Protein AF-A0A2V1D0U0-F1 (afdb_monomer_lite)

pLDDT: mean 80.45, std 16.73, range [40.0, 95.56]

Organism: NCBI:txid97972

Sequence (57 aa):
YKLGKIGSHRVTMCCLTCEYESTSVAVDMMRSFPLIKLLILVSSNAGAVPRDVGQVH

Foldseek 3Di:
DDWDDDDPDTDDDDDDPDPVCVVVVVVVCCVVCVVDPDDDDDDPPDPDDPDCPPDDD

Secondary structure (DSSP, 8-state):
-EEEEETTEEEEE---S-GGGHHHHHHHHHHH-TT--------SS------------

Structure (mmCIF, N/CA/C/O backbone):
data_AF-A0A2V1D0U0-F1
#
_entry.id   AF-A0A2V1D0U0-F1
#
loop_
_atom_site.group_PDB
_atom_site.id
_atom_site.type_symbol
_atom_site.label_atom_id
_atom_site.label_alt_id
_atom_site.label_comp_id
_atom_site.label_asym_id
_atom_site.label_entity_id
_atom_site.label_seq_id
_atom_site.pdbx_PDB_ins_code
_atom_site.Cartn_x
_atom_site.Cartn_y
_atom_site.Cartn_z
_atom_site.occupancy
_atom_site.B_iso_or_equiv
_atom_site.auth_seq_id
_atom_site.auth_comp_id
_atom_site.auth_asym_id
_atom_site.auth_atom_id
_atom_site.pdbx_PDB_model_num
ATOM 1 N N . TYR A 1 1 ? -5.295 5.746 -2.407 1.00 90.00 1 TYR A N 1
ATOM 2 C CA . TYR A 1 1 ? -5.288 4.519 -1.581 1.00 90.00 1 TYR A CA 1
ATOM 3 C C . TYR A 1 1 ? -6.499 3.654 -1.873 1.00 90.00 1 TYR A C 1
ATOM 5 O O . TYR A 1 1 ? -7.576 4.194 -2.097 1.00 90.00 1 TYR A O 1
ATOM 13 N N . LYS A 1 2 ? -6.343 2.330 -1.827 1.00 94.06 2 LYS A N 1
ATOM 14 C CA . LYS A 1 2 ? -7.438 1.355 -1.839 1.00 94.06 2 LYS A CA 1
ATOM 15 C C . LYS A 1 2 ? -7.457 0.618 -0.503 1.00 94.06 2 LYS A C 1
ATOM 17 O O . LYS A 1 2 ? -6.441 0.059 -0.101 1.00 94.06 2 LYS A O 1
ATOM 22 N N . LEU A 1 3 ? -8.592 0.643 0.186 1.00 94.38 3 LEU A N 1
ATOM 23 C CA . LEU A 1 3 ? -8.774 -0.048 1.462 1.00 94.38 3 LEU A CA 1
ATOM 24 C C . LEU A 1 3 ? -9.331 -1.450 1.224 1.00 94.38 3 LEU A C 1
ATOM 26 O O . LEU A 1 3 ? -10.082 -1.678 0.275 1.00 94.38 3 LEU A O 1
ATOM 30 N N . GLY A 1 4 ? -8.974 -2.388 2.091 1.00 94.81 4 GLY A N 1
ATOM 31 C CA . GLY A 1 4 ? -9.438 -3.761 1.990 1.00 94.81 4 GLY A CA 1
ATOM 32 C C . GLY A 1 4 ? -9.162 -4.580 3.240 1.00 94.81 4 GLY A C 1
ATOM 33 O O . GLY A 1 4 ? -8.797 -4.064 4.301 1.00 94.81 4 GLY A O 1
ATOM 34 N N . LYS A 1 5 ? -9.341 -5.893 3.099 1.00 95.56 5 LYS A N 1
ATOM 35 C CA . LYS A 1 5 ? -9.116 -6.862 4.167 1.00 95.56 5 LYS A CA 1
ATOM 36 C C . LYS A 1 5 ? -8.480 -8.130 3.604 1.00 95.56 5 LYS A C 1
ATOM 38 O O . LYS A 1 5 ? -8.916 -8.617 2.566 1.00 95.56 5 LYS A O 1
ATOM 43 N N . ILE A 1 6 ? -7.491 -8.669 4.310 1.00 91.94 6 ILE A N 1
ATOM 44 C CA . ILE A 1 6 ? -6.902 -9.989 4.056 1.00 91.94 6 ILE A CA 1
ATOM 45 C C . ILE A 1 6 ? -7.037 -10.797 5.348 1.00 91.94 6 ILE A C 1
ATOM 47 O O . ILE A 1 6 ? -6.424 -10.474 6.367 1.00 91.94 6 ILE A O 1
ATOM 51 N N . GLY A 1 7 ? -7.893 -11.822 5.338 1.00 93.62 7 GLY A N 1
ATOM 52 C CA . GLY A 1 7 ? -8.247 -12.560 6.553 1.00 93.62 7 GLY A CA 1
ATOM 53 C C . GLY A 1 7 ? -8.844 -11.638 7.626 1.00 93.62 7 GLY A C 1
ATOM 54 O O . GLY A 1 7 ? -9.853 -10.970 7.392 1.00 93.62 7 GLY A O 1
ATOM 55 N N . SER A 1 8 ? -8.221 -11.586 8.806 1.00 94.00 8 SER A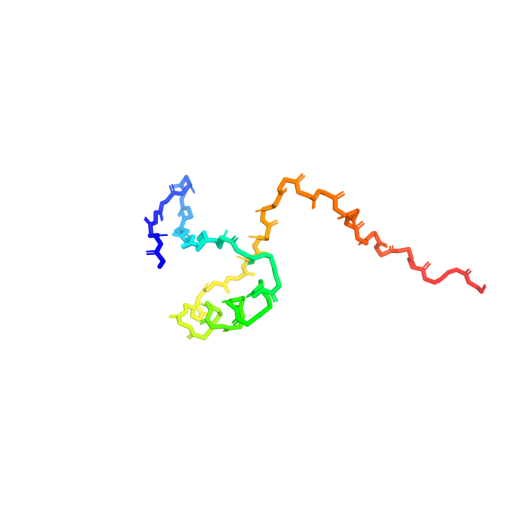 N 1
ATOM 56 C CA . SER A 1 8 ? -8.577 -10.677 9.907 1.00 94.00 8 SER A CA 1
ATOM 57 C C . SER A 1 8 ? -7.906 -9.297 9.825 1.00 94.00 8 SER A C 1
ATOM 59 O O . SER A 1 8 ? -8.287 -8.397 10.574 1.00 94.00 8 SER A O 1
ATOM 61 N N . HIS A 1 9 ? -6.958 -9.094 8.908 1.00 91.69 9 HIS A N 1
ATOM 62 C CA . HIS A 1 9 ? -6.138 -7.887 8.837 1.00 91.69 9 HIS A CA 1
ATOM 63 C C . HIS A 1 9 ? -6.753 -6.853 7.897 1.00 91.69 9 HIS A C 1
ATOM 65 O O . HIS A 1 9 ? -7.136 -7.167 6.769 1.00 91.69 9 HIS A O 1
ATOM 71 N N . ARG A 1 10 ? -6.827 -5.599 8.350 1.00 93.81 10 ARG A N 1
ATOM 72 C CA . ARG A 1 10 ? -7.147 -4.459 7.483 1.00 93.81 10 ARG A CA 1
ATOM 73 C C . ARG A 1 10 ? -5.906 -4.097 6.685 1.00 93.81 10 ARG A C 1
ATOM 75 O O . ARG A 1 10 ? -4.820 -4.016 7.253 1.00 93.81 10 ARG A O 1
ATOM 82 N N . VAL A 1 11 ? 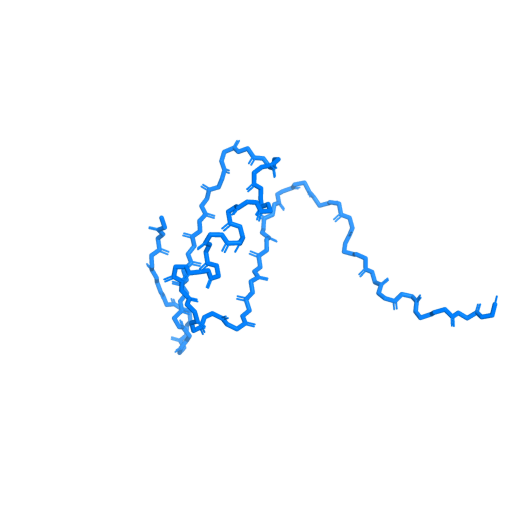-6.081 -3.874 5.392 1.00 94.31 11 VAL A N 1
ATOM 83 C CA . VAL A 1 11 ? -4.991 -3.497 4.496 1.00 94.31 11 VAL A CA 1
ATOM 84 C C . VAL A 1 11 ? -5.324 -2.198 3.786 1.00 94.31 11 VAL A C 1
ATOM 86 O O . VAL A 1 11 ? -6.469 -1.950 3.404 1.00 94.31 11 VAL A O 1
ATOM 89 N N . THR A 1 12 ? -4.294 -1.392 3.588 1.00 94.56 12 THR A N 1
ATOM 90 C CA . THR A 1 12 ? -4.322 -0.221 2.723 1.00 94.56 12 THR A CA 1
ATOM 91 C C . THR A 1 12 ? -3.309 -0.472 1.622 1.00 94.56 12 THR A C 1
ATOM 93 O O . THR A 1 12 ? -2.196 -0.904 1.896 1.00 94.56 12 THR A O 1
ATOM 96 N N . MET A 1 13 ? -3.696 -0.223 0.379 1.00 93.19 13 MET A N 1
ATOM 97 C CA . MET A 1 13 ? -2.841 -0.384 -0.790 1.00 93.19 13 MET A CA 1
ATOM 98 C C . MET A 1 13 ? -2.685 0.950 -1.514 1.00 93.19 13 MET A C 1
ATOM 100 O O . MET A 1 13 ? -3.635 1.733 -1.630 1.00 93.19 13 MET A O 1
ATOM 104 N N . CYS A 1 14 ? -1.491 1.191 -2.035 1.00 91.62 14 CYS A N 1
ATOM 105 C CA . CYS A 1 14 ? -1.208 2.252 -2.988 1.00 91.62 14 CYS A CA 1
ATOM 106 C C . CYS A 1 14 ? -0.543 1.612 -4.206 1.00 91.62 14 CYS A C 1
ATOM 108 O O . CYS A 1 14 ? 0.391 0.832 -4.042 1.00 91.62 14 CYS A O 1
ATOM 110 N N . CYS A 1 15 ? -1.044 1.901 -5.405 1.00 89.44 15 CYS A N 1
ATOM 111 C CA . CYS A 1 15 ? -0.412 1.457 -6.642 1.00 89.44 15 CYS A CA 1
ATOM 112 C C . CYS A 1 15 ? 0.300 2.656 -7.251 1.00 89.44 15 CYS A C 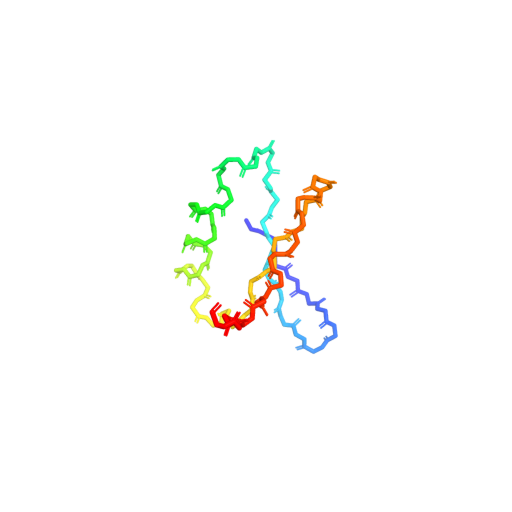1
ATOM 114 O O . CYS A 1 15 ? -0.320 3.700 -7.454 1.00 89.44 15 CYS A O 1
ATOM 116 N N . LEU A 1 16 ? 1.587 2.489 -7.526 1.00 84.56 16 LEU A N 1
ATOM 117 C CA . LEU A 1 16 ? 2.419 3.509 -8.138 1.00 84.56 16 LEU A CA 1
ATOM 118 C C . LEU A 1 16 ? 2.655 3.148 -9.592 1.00 84.56 16 LEU A C 1
ATOM 120 O O . LEU A 1 16 ? 2.919 1.996 -9.922 1.00 84.56 16 LEU A O 1
ATOM 124 N N . THR A 1 17 ? 2.556 4.148 -10.458 1.00 81.31 17 THR A N 1
ATOM 125 C CA . THR A 1 17 ? 2.923 4.030 -11.872 1.00 81.31 17 THR A CA 1
ATOM 126 C C . THR A 1 17 ? 4.415 4.291 -12.097 1.00 81.31 17 THR A C 1
ATOM 128 O O . THR A 1 17 ? 4.902 4.082 -13.201 1.00 81.31 17 THR A O 1
ATOM 131 N N . CYS A 1 18 ? 5.134 4.755 -11.068 1.00 77.25 18 CYS A N 1
ATOM 132 C CA . CYS A 1 18 ? 6.546 5.123 -11.106 1.00 77.25 18 CYS A CA 1
ATOM 133 C C . CYS A 1 18 ? 7.245 4.670 -9.813 1.00 77.25 18 CYS A C 1
ATOM 135 O O . CYS A 1 18 ? 6.808 5.032 -8.720 1.00 77.25 18 CYS A O 1
ATOM 137 N N . GLU A 1 19 ? 8.320 3.885 -9.928 1.00 72.50 19 GLU A N 1
ATOM 138 C CA . GLU A 1 19 ? 9.014 3.287 -8.775 1.00 72.50 19 GLU A CA 1
ATOM 139 C C . GLU A 1 19 ? 9.790 4.319 -7.939 1.00 72.50 19 GLU A C 1
ATOM 141 O O . GLU A 1 19 ? 9.899 4.156 -6.727 1.00 72.50 19 GLU A O 1
ATOM 146 N N . TYR A 1 20 ? 10.266 5.415 -8.543 1.00 76.19 20 TYR A N 1
ATOM 147 C CA . TYR A 1 20 ? 11.075 6.435 -7.854 1.00 76.19 20 TYR A CA 1
ATOM 148 C C . TYR A 1 20 ? 10.329 7.162 -6.718 1.00 76.19 20 TYR A C 1
ATOM 150 O O . TYR A 1 20 ? 10.957 7.714 -5.819 1.00 76.19 20 TYR A O 1
ATOM 158 N N . GLU A 1 21 ? 8.995 7.110 -6.714 1.00 83.31 21 GLU A N 1
ATOM 159 C CA . GLU A 1 21 ? 8.141 7.724 -5.690 1.00 83.31 21 GLU A CA 1
ATOM 160 C C . GLU A 1 21 ? 7.811 6.772 -4.523 1.00 83.31 21 GLU A C 1
ATOM 162 O O . GLU A 1 21 ? 7.037 7.115 -3.629 1.00 83.31 21 GLU A O 1
ATOM 167 N N . SER A 1 22 ? 8.371 5.556 -4.486 1.00 83.62 22 SER A N 1
ATOM 168 C CA . SER A 1 22 ? 8.017 4.565 -3.459 1.00 83.62 22 SER A CA 1
ATOM 169 C C . SER A 1 22 ? 8.282 5.057 -2.035 1.00 83.62 22 SER A C 1
ATOM 171 O O . SER A 1 22 ? 7.494 4.785 -1.130 1.00 83.62 22 SER A O 1
ATOM 173 N N . THR A 1 23 ? 9.369 5.804 -1.829 1.00 87.44 23 THR A N 1
ATOM 174 C CA . THR A 1 23 ? 9.773 6.306 -0.507 1.00 87.44 23 THR A CA 1
ATOM 175 C C . THR A 1 23 ? 8.872 7.440 -0.022 1.00 87.44 23 THR A C 1
ATOM 177 O O . THR A 1 23 ? 8.429 7.416 1.127 1.00 87.44 23 THR A O 1
ATOM 180 N N . SER A 1 24 ? 8.567 8.420 -0.880 1.00 88.62 24 SER A N 1
ATOM 181 C CA . SER A 1 24 ? 7.686 9.545 -0.534 1.00 88.62 24 SER A CA 1
ATOM 182 C C . SER A 1 24 ? 6.285 9.037 -0.177 1.00 88.62 24 SER A C 1
ATOM 184 O O . SER A 1 24 ? 5.716 9.423 0.847 1.00 88.62 24 SER A O 1
ATOM 186 N N . VAL A 1 25 ? 5.781 8.077 -0.952 1.00 90.44 25 VAL A N 1
ATOM 187 C CA . VAL A 1 25 ? 4.475 7.441 -0.743 1.00 90.44 25 VAL A CA 1
ATOM 188 C C . VAL A 1 25 ? 4.462 6.574 0.511 1.00 90.44 25 VAL A C 1
ATOM 190 O O . VAL A 1 25 ? 3.481 6.597 1.249 1.00 90.44 25 VAL A O 1
ATOM 193 N N . ALA A 1 26 ? 5.533 5.830 0.797 1.00 89.81 26 ALA A N 1
ATOM 194 C CA . ALA A 1 26 ? 5.651 5.061 2.035 1.00 89.81 26 ALA A CA 1
ATOM 195 C C . ALA A 1 26 ? 5.529 5.964 3.274 1.00 89.81 26 ALA A C 1
ATOM 197 O O . ALA A 1 26 ? 4.780 5.649 4.203 1.00 89.81 26 ALA A O 1
ATOM 198 N N . VAL A 1 27 ? 6.214 7.112 3.263 1.00 90.56 27 VAL A N 1
ATOM 199 C CA . VAL A 1 27 ? 6.150 8.108 4.343 1.00 90.56 27 VAL A CA 1
ATOM 200 C C . VAL A 1 27 ? 4.749 8.707 4.462 1.00 90.56 27 VAL A C 1
ATOM 202 O O . VAL A 1 27 ? 4.216 8.793 5.570 1.00 90.56 27 VAL A O 1
ATOM 205 N N . ASP A 1 28 ? 4.131 9.095 3.346 1.00 93.38 28 ASP A N 1
ATOM 206 C CA . ASP A 1 28 ? 2.763 9.625 3.341 1.00 93.38 28 ASP A CA 1
ATOM 207 C C . ASP A 1 28 ? 1.748 8.603 3.872 1.00 93.38 28 ASP A C 1
ATOM 209 O O . ASP A 1 28 ? 0.877 8.932 4.679 1.00 93.38 28 ASP A O 1
ATOM 213 N N . MET A 1 29 ? 1.905 7.334 3.498 1.00 92.81 29 MET A N 1
ATOM 214 C CA . MET A 1 29 ? 1.020 6.253 3.916 1.00 92.81 29 MET A CA 1
ATOM 215 C C . MET A 1 29 ? 1.157 5.951 5.412 1.00 92.81 29 MET A C 1
ATOM 217 O O . MET A 1 29 ? 0.147 5.749 6.086 1.00 92.81 29 MET A O 1
ATOM 221 N N . MET A 1 30 ? 2.370 5.992 5.967 1.00 90.75 30 MET A N 1
ATOM 222 C CA . MET A 1 30 ? 2.574 5.878 7.416 1.00 90.75 30 MET A CA 1
ATOM 223 C C . MET A 1 30 ? 1.949 7.043 8.193 1.00 90.75 30 MET A C 1
ATOM 225 O O . MET A 1 30 ? 1.405 6.833 9.276 1.00 90.75 30 MET A O 1
ATOM 229 N N . ARG A 1 31 ? 1.994 8.264 7.646 1.00 93.69 31 ARG A N 1
ATOM 230 C CA . ARG A 1 31 ? 1.363 9.445 8.261 1.00 93.69 31 ARG A CA 1
ATOM 231 C C . ARG A 1 31 ? -0.160 9.391 8.176 1.00 93.69 31 ARG A C 1
ATOM 233 O O . ARG A 1 31 ? -0.837 9.683 9.156 1.00 93.69 31 ARG A O 1
ATOM 240 N N . SER A 1 32 ? -0.689 8.990 7.024 1.00 95.19 32 SER A N 1
ATOM 241 C CA . SER A 1 32 ? -2.129 8.902 6.762 1.00 95.19 32 SER A CA 1
ATOM 242 C C . SER A 1 32 ? -2.798 7.760 7.529 1.00 95.19 32 SER A C 1
ATOM 244 O O . SER A 1 32 ? -3.964 7.857 7.909 1.00 95.19 32 SER A O 1
ATOM 246 N N . PHE A 1 33 ? -2.066 6.672 7.776 1.00 93.56 33 PHE A N 1
ATOM 247 C CA . PHE A 1 33 ? -2.570 5.483 8.456 1.00 93.56 33 PHE A CA 1
ATOM 248 C C . PHE A 1 33 ? -1.634 5.093 9.610 1.00 93.56 33 PHE A C 1
ATOM 250 O O . PHE A 1 33 ? -0.929 4.086 9.522 1.00 93.56 33 PHE A O 1
ATOM 257 N N . PRO A 1 34 ? -1.662 5.831 10.735 1.00 90.81 34 PRO A N 1
ATOM 258 C CA . PRO A 1 34 ? -0.713 5.651 11.841 1.00 90.81 34 PRO A CA 1
ATOM 259 C C . PRO A 1 34 ? -0.823 4.291 12.552 1.00 90.81 34 PRO A C 1
ATOM 261 O O . PRO A 1 34 ? 0.034 3.931 13.351 1.00 90.81 34 PRO A O 1
ATOM 264 N N . LEU A 1 35 ? -1.879 3.519 12.274 1.00 90.56 35 LEU A N 1
ATOM 265 C CA . LEU A 1 35 ? -2.069 2.162 12.796 1.00 90.56 35 LEU A CA 1
ATOM 266 C C . LEU A 1 35 ? -1.418 1.074 11.923 1.00 90.56 35 LEU A C 1
ATOM 268 O O . LEU A 1 35 ? -1.469 -0.103 12.289 1.00 90.56 35 LEU A O 1
ATOM 272 N N . ILE A 1 36 ? -0.830 1.428 10.775 1.00 88.06 36 ILE A N 1
ATOM 273 C CA . ILE A 1 36 ? -0.070 0.484 9.950 1.00 88.06 36 ILE A CA 1
ATOM 274 C C . ILE A 1 36 ? 1.207 0.095 10.695 1.00 88.06 36 ILE A C 1
ATOM 276 O O . ILE A 1 36 ? 2.049 0.934 10.996 1.00 88.06 36 ILE A O 1
ATOM 280 N N . LYS A 1 37 ? 1.357 -1.205 10.963 1.00 87.25 37 LYS A N 1
ATOM 281 C CA . LYS A 1 37 ? 2.546 -1.782 11.614 1.00 87.25 37 LYS A CA 1
ATOM 282 C C . LYS A 1 37 ? 3.516 -2.446 10.638 1.00 87.25 37 LYS A C 1
ATOM 284 O O . LYS A 1 37 ? 4.649 -2.727 11.003 1.00 87.25 37 LYS A O 1
ATOM 289 N N . LEU A 1 38 ? 3.051 -2.741 9.427 1.00 88.62 38 LEU A N 1
ATOM 290 C CA . LEU A 1 38 ? 3.802 -3.461 8.408 1.00 88.62 38 LEU A CA 1
ATOM 291 C C . LEU A 1 38 ? 3.532 -2.816 7.051 1.00 88.62 38 LEU A C 1
ATOM 293 O O . LEU A 1 38 ? 2.375 -2.704 6.645 1.00 88.62 38 LEU A O 1
ATOM 297 N N . LEU A 1 39 ? 4.599 -2.417 6.363 1.00 90.12 39 LEU A N 1
ATOM 298 C CA . LEU A 1 39 ? 4.548 -1.865 5.016 1.00 90.12 39 LEU A CA 1
ATOM 299 C C . LEU A 1 39 ? 5.310 -2.796 4.072 1.00 90.12 39 LEU A C 1
ATOM 301 O O . LEU A 1 39 ? 6.439 -3.183 4.361 1.00 90.12 39 LEU A O 1
ATOM 305 N N . ILE A 1 40 ? 4.679 -3.168 2.960 1.00 88.69 40 ILE A N 1
ATOM 306 C CA . ILE A 1 40 ? 5.245 -4.090 1.972 1.00 88.69 40 ILE A CA 1
ATOM 307 C C . ILE A 1 40 ? 5.255 -3.376 0.625 1.00 88.69 40 ILE A C 1
ATOM 309 O O . ILE A 1 40 ? 4.201 -2.964 0.138 1.00 88.69 40 ILE A O 1
ATOM 313 N N . LEU A 1 41 ? 6.438 -3.250 0.024 1.00 87.25 41 LEU A N 1
ATOM 314 C CA . LEU A 1 41 ? 6.583 -2.832 -1.365 1.00 87.25 41 LEU A CA 1
ATOM 315 C C . LEU A 1 41 ? 6.535 -4.077 -2.253 1.00 87.25 41 LEU A C 1
ATOM 317 O O . LEU A 1 41 ? 7.317 -5.006 -2.065 1.00 87.25 41 LEU A O 1
ATOM 321 N N . VAL A 1 42 ? 5.608 -4.092 -3.206 1.00 84.75 42 VAL A N 1
ATOM 322 C CA . VAL A 1 42 ? 5.492 -5.156 -4.205 1.00 84.75 42 VAL A CA 1
ATOM 323 C C . VAL A 1 42 ? 5.798 -4.545 -5.565 1.00 84.75 42 VAL A C 1
ATOM 325 O O . VAL A 1 42 ?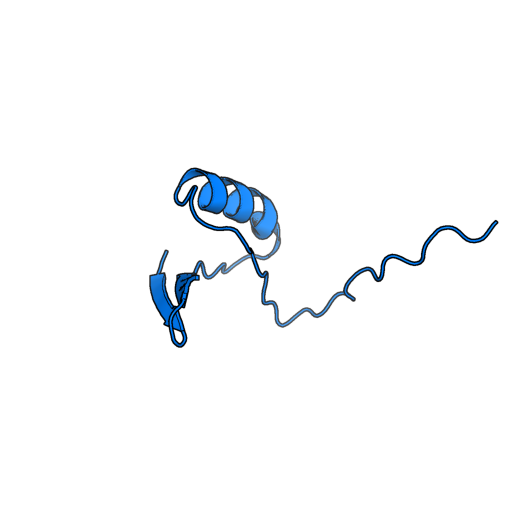 5.033 -3.714 -6.050 1.00 84.75 42 VAL A O 1
ATOM 328 N N . SER A 1 43 ? 6.911 -4.951 -6.167 1.00 81.06 43 SER A N 1
ATOM 329 C CA . SER A 1 43 ? 7.318 -4.568 -7.520 1.00 81.06 43 SER A CA 1
ATOM 330 C C . SER A 1 43 ? 7.637 -5.817 -8.339 1.00 81.06 43 SER A C 1
ATOM 332 O O . SER A 1 43 ? 8.017 -6.858 -7.801 1.00 81.06 43 SER A O 1
ATOM 334 N N . SER A 1 44 ? 7.473 -5.724 -9.659 1.00 75.81 44 SER A N 1
ATOM 335 C CA . SER A 1 44 ? 7.937 -6.757 -10.592 1.00 75.81 44 SER A CA 1
ATOM 336 C C . SER A 1 44 ? 9.443 -6.668 -10.853 1.00 75.81 44 SER A C 1
ATOM 338 O O . SER A 1 44 ? 10.056 -7.667 -11.219 1.00 75.81 44 SER A O 1
ATOM 340 N N . ASN A 1 45 ? 10.052 -5.498 -10.628 1.00 68.94 45 ASN A N 1
ATOM 341 C CA . ASN A 1 45 ? 11.502 -5.336 -10.587 1.00 68.94 45 ASN A CA 1
ATOM 342 C C . ASN A 1 45 ? 12.029 -5.831 -9.235 1.00 68.94 45 ASN A C 1
ATOM 344 O O . ASN A 1 45 ? 12.182 -5.063 -8.285 1.00 68.94 45 ASN A O 1
ATOM 348 N N . ALA A 1 46 ? 12.281 -7.133 -9.131 1.00 53.28 46 ALA A N 1
ATOM 349 C CA . ALA A 1 46 ? 12.917 -7.728 -7.963 1.00 53.28 46 ALA A CA 1
ATOM 350 C C . ALA A 1 46 ? 14.417 -7.372 -7.924 1.00 53.28 46 ALA A C 1
ATOM 352 O O . ALA A 1 46 ? 15.266 -8.142 -8.366 1.00 53.28 46 ALA A O 1
ATOM 353 N N . GLY A 1 47 ? 14.756 -6.202 -7.383 1.00 48.56 47 GLY A N 1
ATOM 354 C CA . GLY A 1 47 ? 16.076 -5.968 -6.798 1.00 48.56 47 GLY A CA 1
ATOM 355 C C . GLY A 1 47 ? 16.130 -6.667 -5.440 1.00 48.56 47 GLY A C 1
ATOM 356 O O . GLY A 1 47 ? 15.261 -6.434 -4.606 1.00 48.56 47 GLY A O 1
ATOM 357 N N . ALA A 1 48 ? 17.090 -7.574 -5.255 1.00 49.88 48 ALA A N 1
ATOM 358 C CA . ALA A 1 48 ? 17.222 -8.454 -4.095 1.00 49.88 48 ALA A CA 1
ATOM 359 C C . ALA A 1 48 ? 16.925 -7.768 -2.747 1.00 49.88 48 ALA A C 1
ATOM 361 O O . ALA A 1 48 ? 17.463 -6.705 -2.444 1.00 49.88 48 ALA A O 1
ATOM 362 N N . VAL A 1 49 ? 16.116 -8.431 -1.913 1.00 49.12 49 VAL A N 1
ATOM 363 C CA . VAL A 1 49 ? 15.963 -8.098 -0.491 1.00 49.12 49 VAL A CA 1
ATOM 364 C C . VAL A 1 49 ? 17.360 -8.117 0.139 1.00 49.12 49 VAL A C 1
ATOM 366 O O . VAL A 1 49 ? 17.996 -9.177 0.100 1.00 49.12 49 VAL A O 1
ATOM 369 N N . PRO A 1 50 ? 17.862 -7.009 0.719 1.00 46.31 50 PRO A N 1
ATOM 370 C CA . PRO A 1 50 ? 19.079 -7.055 1.510 1.00 46.31 50 PRO A CA 1
ATOM 371 C C . PRO A 1 50 ? 18.821 -8.018 2.667 1.00 46.31 50 PRO A C 1
ATOM 373 O O . PRO A 1 50 ? 18.035 -7.733 3.571 1.00 46.31 50 PRO A O 1
ATOM 376 N N . ARG A 1 51 ? 19.428 -9.206 2.610 1.00 49.84 51 ARG A N 1
ATOM 377 C CA . ARG A 1 51 ? 19.591 -10.002 3.819 1.00 49.84 51 ARG A CA 1
ATOM 378 C C . ARG A 1 51 ? 20.548 -9.222 4.698 1.00 49.84 51 ARG A C 1
ATOM 380 O O . ARG A 1 51 ? 21.596 -8.793 4.224 1.00 49.84 51 ARG A O 1
ATOM 387 N N . ASP A 1 52 ? 20.164 -9.058 5.954 1.00 57.03 52 ASP A N 1
ATOM 388 C CA . ASP A 1 52 ? 21.063 -8.645 7.016 1.00 57.03 52 ASP A CA 1
ATOM 389 C C . ASP A 1 52 ? 22.152 -9.722 7.128 1.00 57.03 52 ASP A C 1
ATOM 391 O O . ASP A 1 52 ? 21.994 -10.746 7.796 1.00 57.03 52 ASP A O 1
ATOM 395 N N . VAL A 1 53 ? 23.211 -9.578 6.330 1.00 52.94 53 VAL A N 1
ATOM 396 C CA . VAL A 1 53 ? 24.436 -10.339 6.525 1.00 52.94 53 VAL A CA 1
ATOM 397 C C . VAL A 1 53 ? 25.103 -9.620 7.678 1.00 52.94 53 VAL A C 1
ATOM 399 O O . VAL A 1 53 ? 25.809 -8.635 7.471 1.00 52.94 53 VAL A O 1
ATOM 402 N N . GLY A 1 54 ? 24.782 -10.065 8.896 1.00 52.91 54 GLY A N 1
ATOM 403 C CA . GLY A 1 54 ? 25.448 -9.593 10.098 1.00 52.91 54 GLY A CA 1
ATOM 404 C C . GLY A 1 54 ? 26.946 -9.507 9.826 1.00 52.91 54 GLY A C 1
ATOM 405 O O . GLY A 1 54 ? 27.523 -10.436 9.258 1.00 52.91 54 GLY A O 1
ATOM 406 N N . GLN A 1 55 ? 27.541 -8.360 10.154 1.00 51.66 55 GLN A N 1
ATOM 407 C CA . GLN A 1 55 ? 28.977 -8.151 10.029 1.00 51.66 55 GLN A CA 1
ATOM 408 C C . GLN A 1 55 ? 29.705 -9.323 10.691 1.00 51.66 55 GLN A C 1
ATOM 410 O O . GLN A 1 55 ? 29.636 -9.495 11.909 1.00 51.66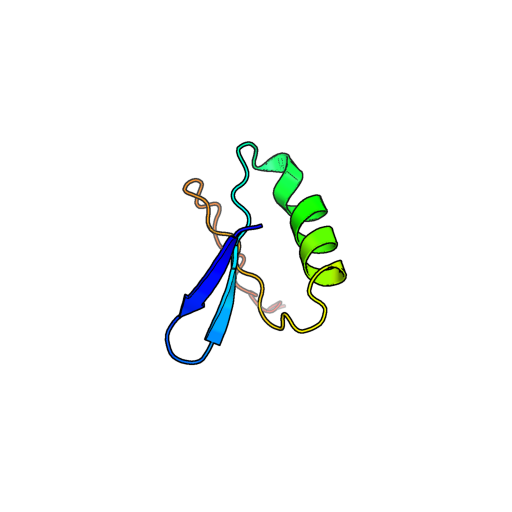 55 GLN A O 1
ATOM 415 N N . VAL A 1 56 ? 30.398 -10.130 9.890 1.00 50.16 56 VAL A N 1
ATOM 416 C CA . VAL A 1 56 ? 31.375 -11.090 10.395 1.00 50.16 56 VAL A CA 1
ATOM 417 C C . VAL A 1 56 ? 32.751 -10.574 9.995 1.00 50.16 56 VAL A C 1
ATOM 419 O O . VAL A 1 56 ? 33.135 -10.723 8.841 1.00 5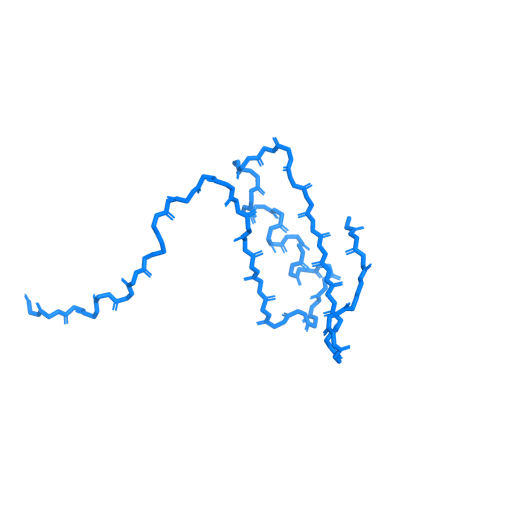0.16 56 VAL A O 1
ATOM 422 N N . HIS A 1 57 ? 33.413 -9.985 10.998 1.00 40.00 57 HIS A N 1
ATOM 423 C CA . HIS A 1 57 ? 34.826 -9.596 11.113 1.00 40.00 57 HIS A CA 1
ATOM 424 C C . HIS A 1 57 ? 35.421 -8.642 10.067 1.00 40.00 57 HIS A C 1
ATOM 426 O O . HIS A 1 57 ? 35.683 -9.062 8.922 1.00 40.00 57 HIS A O 1
#

Radius of gyration: 14.25 Å; chains: 1; bounding box: 44×22×25 Å